Protein AF-A0A378HB61-F1 (afdb_monomer_lite)

Secondary structure (DSSP, 8-state):
---------EEEEEE-TT-EEEEEEEEEE-TT-EES-GGGSEEEEEETTEEEEEEE--PPPSS-EEEEEEEE-SS-EEEEEEEE--EEES-EEE-

Structure (mmCIF, N/CA/C/O backbone):
data_AF-A0A378HB61-F1
#
_entry.id   AF-A0A378HB61-F1
#
loop_
_atom_site.group_PDB
_atom_site.id
_atom_site.type_symbol
_atom_site.label_atom_id
_atom_site.label_alt_id
_atom_site.label_comp_id
_atom_site.label_asym_id
_atom_site.label_entity_id
_atom_site.label_seq_id
_atom_site.pdbx_PDB_ins_code
_atom_site.Cartn_x
_atom_site.Cartn_y
_atom_site.Cartn_z
_atom_site.occupancy
_atom_site.B_iso_or_equiv
_atom_site.auth_seq_id
_atom_site.auth_comp_id
_atom_site.auth_asym_id
_atom_site.auth_atom_id
_atom_site.pdbx_PDB_model_num
ATOM 1 N N . MET A 1 1 ? 8.582 23.033 -3.067 1.00 29.56 1 MET A N 1
ATOM 2 C CA . MET A 1 1 ? 9.054 21.767 -3.669 1.00 29.56 1 MET A CA 1
ATOM 3 C C . MET A 1 1 ? 7.882 21.151 -4.417 1.00 29.56 1 MET A C 1
ATOM 5 O O . MET A 1 1 ? 6.872 20.907 -3.777 1.00 29.56 1 MET A O 1
ATOM 9 N N . SER A 1 2 ? 7.973 20.967 -5.736 1.00 38.62 2 SER A N 1
ATOM 10 C CA . SER A 1 2 ? 6.962 20.241 -6.517 1.00 38.62 2 SER A CA 1
ATOM 11 C C . SER A 1 2 ? 7.669 19.130 -7.286 1.00 38.62 2 SER A C 1
ATOM 13 O O . SER A 1 2 ? 8.474 19.406 -8.171 1.00 38.62 2 SER A O 1
ATOM 15 N N . ALA A 1 3 ? 7.443 17.890 -6.860 1.00 28.11 3 ALA A N 1
ATOM 16 C CA . ALA A 1 3 ? 7.858 16.671 -7.540 1.00 28.11 3 ALA A CA 1
ATOM 17 C C . ALA A 1 3 ? 6.860 15.568 -7.167 1.00 28.11 3 ALA A C 1
ATOM 19 O O . ALA A 1 3 ? 6.743 15.224 -5.991 1.00 28.11 3 ALA A O 1
ATOM 20 N N . GLY A 1 4 ? 6.167 15.049 -8.184 1.00 33.09 4 GLY A N 1
ATOM 21 C CA . GLY A 1 4 ? 5.245 13.918 -8.115 1.00 33.09 4 GLY A CA 1
ATOM 22 C C . GLY A 1 4 ? 3.856 14.306 -7.623 1.00 33.09 4 GLY A C 1
ATOM 23 O O . GLY A 1 4 ? 3.642 14.449 -6.424 1.00 33.09 4 GLY A O 1
ATOM 24 N N . GLN A 1 5 ? 2.897 14.452 -8.541 1.00 36.94 5 GLN A N 1
ATOM 25 C CA . GLN A 1 5 ? 1.481 14.421 -8.180 1.00 36.94 5 GLN A CA 1
ATOM 26 C C . GLN A 1 5 ? 1.252 13.180 -7.313 1.00 36.94 5 GLN A C 1
ATOM 28 O O . GLN A 1 5 ? 1.450 12.053 -7.765 1.00 36.94 5 GLN A O 1
ATOM 33 N N . SER A 1 6 ? 0.885 13.388 -6.051 1.00 42.38 6 SER A N 1
ATOM 34 C CA . SER A 1 6 ? 0.373 12.304 -5.233 1.00 42.38 6 SER A CA 1
ATOM 35 C C . SER A 1 6 ? -0.927 11.877 -5.904 1.00 42.38 6 SER A C 1
ATOM 37 O O . SER A 1 6 ? -1.917 12.605 -5.829 1.00 42.38 6 SER A O 1
ATOM 39 N N . ASN A 1 7 ? -0.914 10.764 -6.640 1.00 47.81 7 ASN A N 1
ATOM 40 C CA . ASN A 1 7 ? -2.133 10.155 -7.162 1.00 47.81 7 ASN A CA 1
ATOM 41 C C . ASN A 1 7 ? -2.870 9.561 -5.951 1.00 47.81 7 ASN A C 1
ATOM 43 O O . ASN A 1 7 ? -2.815 8.365 -5.680 1.00 47.81 7 ASN A O 1
ATOM 47 N N . LEU A 1 8 ? -3.464 10.445 -5.146 1.00 57.28 8 LEU A N 1
ATOM 48 C CA . LEU A 1 8 ? -4.203 10.124 -3.936 1.00 57.28 8 LEU A CA 1
ATOM 49 C C . LEU A 1 8 ? -5.545 9.547 -4.362 1.00 57.28 8 LEU A C 1
ATOM 51 O O . LEU A 1 8 ? -6.557 10.241 -4.372 1.00 57.28 8 LEU A O 1
ATOM 55 N N . VAL A 1 9 ? -5.563 8.266 -4.716 1.00 62.75 9 VAL A N 1
ATOM 56 C CA . VAL A 1 9 ? -6.812 7.518 -4.610 1.00 62.75 9 VAL A CA 1
ATOM 57 C C . VAL A 1 9 ? -7.009 7.271 -3.121 1.00 62.75 9 VAL A C 1
ATOM 59 O O . VAL A 1 9 ? -6.245 6.539 -2.489 1.00 62.75 9 VAL A O 1
ATOM 62 N N . GLY A 1 10 ? -7.970 7.995 -2.556 1.00 72.44 10 GLY A N 1
ATOM 63 C CA . GLY A 1 10 ? -8.343 7.931 -1.154 1.00 72.44 10 GLY A CA 1
ATOM 64 C C . GLY A 1 10 ? -9.817 7.583 -1.028 1.00 72.44 10 GLY A C 1
ATOM 65 O O . GLY A 1 10 ? -10.647 8.251 -1.639 1.00 72.44 10 GLY A O 1
ATOM 66 N N . GLN A 1 11 ? -10.144 6.567 -0.235 1.00 83.50 11 GLN A N 1
ATOM 67 C CA . GLN A 1 11 ? -11.523 6.275 0.148 1.00 83.50 11 GLN A CA 1
ATOM 68 C C . GLN A 1 11 ? -11.654 6.370 1.663 1.00 83.50 11 GLN A C 1
ATOM 70 O O . GLN A 1 11 ? -10.842 5.806 2.398 1.00 83.50 11 GLN A O 1
ATOM 75 N N . GLU A 1 12 ? -12.681 7.072 2.130 1.00 89.81 12 GLU A N 1
ATOM 76 C CA . GLU A 1 12 ? -13.073 7.003 3.531 1.00 89.81 12 GLU A CA 1
ATOM 77 C C . GLU A 1 12 ? -13.900 5.749 3.777 1.00 89.81 12 GLU A C 1
ATOM 79 O O . GLU A 1 12 ? -14.853 5.459 3.050 1.00 89.81 12 GLU A O 1
ATOM 84 N N . ILE A 1 13 ? -13.534 5.010 4.819 1.00 89.19 13 ILE A N 1
ATOM 85 C CA . ILE A 1 13 ? -14.268 3.828 5.240 1.00 89.19 13 ILE A CA 1
ATOM 86 C C . ILE A 1 13 ? -14.469 3.821 6.753 1.00 89.19 13 ILE A C 1
ATOM 88 O O . ILE A 1 13 ? -13.606 4.241 7.527 1.00 89.19 13 ILE A O 1
ATOM 92 N N . SER A 1 14 ? -15.607 3.288 7.188 1.00 95.31 14 SER A N 1
ATOM 93 C CA . SER A 1 14 ? -15.836 2.985 8.598 1.00 95.31 14 SER A CA 1
ATOM 94 C C . SER A 1 14 ? -15.147 1.671 8.963 1.00 95.31 14 SER A C 1
ATOM 96 O O . SER A 1 14 ? -15.438 0.619 8.389 1.00 95.31 14 SER A O 1
ATOM 98 N N . ILE A 1 15 ? -14.250 1.723 9.946 1.00 95.06 15 ILE A N 1
ATOM 99 C CA . ILE A 1 15 ? -13.545 0.556 10.475 1.00 95.06 15 ILE A CA 1
ATOM 100 C C . ILE A 1 15 ? -14.054 0.192 11.866 1.00 95.06 15 ILE A C 1
ATOM 102 O O . ILE A 1 15 ? -14.387 1.054 12.676 1.00 95.06 15 ILE A O 1
ATOM 106 N N . THR A 1 16 ? -14.098 -1.105 12.155 1.00 97.94 16 THR A N 1
ATOM 107 C CA . THR A 1 16 ? -14.487 -1.661 13.453 1.00 97.94 16 THR A CA 1
ATOM 108 C C . THR A 1 16 ? -13.300 -2.402 14.048 1.00 97.94 16 THR A C 1
ATOM 110 O O . THR A 1 16 ? -12.695 -3.247 13.384 1.00 97.94 16 THR A O 1
ATOM 113 N N . GLN A 1 17 ? -12.988 -2.110 15.310 1.00 98.12 17 GLN A N 1
ATOM 114 C CA . GLN A 1 17 ? -11.913 -2.764 16.049 1.00 98.12 17 GLN A CA 1
ATOM 115 C C . GLN A 1 17 ? -12.033 -4.293 16.000 1.00 98.12 17 GLN A C 1
ATOM 117 O O . GLN A 1 17 ? -13.121 -4.859 16.088 1.00 98.12 17 GLN A O 1
ATOM 122 N N . GLY A 1 18 ? -10.891 -4.968 15.873 1.00 98.12 18 GLY A N 1
ATOM 123 C CA . GLY A 1 18 ? -10.788 -6.424 15.903 1.00 98.12 18 GLY A CA 1
ATOM 124 C C . GLY A 1 18 ? -11.067 -7.120 14.570 1.00 98.12 18 GLY A C 1
ATOM 125 O O . GLY A 1 18 ? -10.694 -8.286 14.436 1.00 98.12 18 GLY A O 1
ATOM 126 N N . ARG A 1 19 ? -11.650 -6.434 13.576 1.00 98.06 19 ARG A N 1
ATOM 127 C CA . ARG A 1 19 ? -11.846 -6.978 12.223 1.00 98.06 19 ARG A CA 1
ATOM 128 C C . ARG A 1 19 ? -10.566 -6.905 11.397 1.00 98.06 19 ARG A C 1
ATOM 130 O O . ARG A 1 19 ? -9.786 -5.964 11.534 1.00 98.06 19 ARG A O 1
ATOM 137 N N . THR A 1 20 ? -10.385 -7.880 10.512 1.00 97.44 20 THR A N 1
ATOM 138 C CA . THR A 1 20 ? -9.326 -7.860 9.498 1.00 97.44 20 THR A CA 1
ATOM 139 C C . THR A 1 20 ? -9.870 -7.272 8.203 1.00 97.44 20 THR A C 1
ATOM 141 O O . THR A 1 20 ? -10.897 -7.722 7.701 1.00 97.44 20 THR A O 1
ATOM 144 N N . TYR A 1 21 ? -9.166 -6.282 7.667 1.00 94.69 21 TYR A N 1
ATOM 145 C CA . TYR A 1 21 ? -9.455 -5.629 6.398 1.00 94.69 21 TYR A CA 1
ATOM 146 C C . TYR A 1 21 ? -8.352 -5.966 5.400 1.00 94.69 21 TYR A C 1
ATOM 148 O O . TYR A 1 21 ? -7.173 -5.885 5.746 1.00 94.69 21 TYR A O 1
ATOM 156 N N . ARG A 1 22 ? -8.739 -6.307 4.168 1.00 94.00 22 ARG A N 1
ATOM 157 C CA . ARG A 1 22 ? -7.820 -6.457 3.038 1.00 94.00 22 ARG A CA 1
ATOM 158 C C . ARG A 1 22 ? -7.931 -5.239 2.138 1.00 94.00 22 ARG A C 1
ATOM 160 O O . ARG A 1 22 ? -8.994 -4.976 1.584 1.00 94.00 22 ARG A O 1
ATOM 167 N N . MET A 1 23 ? -6.827 -4.526 1.976 1.00 89.69 23 MET A N 1
ATOM 168 C CA . MET A 1 23 ? -6.661 -3.543 0.911 1.00 89.69 23 MET A CA 1
ATOM 169 C C . MET A 1 23 ? -6.024 -4.226 -0.286 1.00 89.69 23 MET A C 1
ATOM 171 O O . MET A 1 23 ? -5.134 -5.058 -0.112 1.00 89.69 23 MET A O 1
ATOM 175 N N . GLY A 1 24 ? -6.455 -3.874 -1.491 1.00 89.88 24 GLY A N 1
ATOM 176 C CA . GLY A 1 24 ? -5.842 -4.377 -2.707 1.00 89.88 24 GLY A CA 1
ATOM 177 C C . GLY A 1 24 ? -6.006 -3.411 -3.864 1.00 89.88 24 GLY A C 1
ATOM 178 O O . GLY A 1 24 ? -7.012 -2.713 -3.949 1.00 89.88 24 GLY A O 1
ATOM 179 N N . VAL A 1 25 ? -5.009 -3.380 -4.741 1.00 88.88 25 VAL A N 1
ATOM 180 C CA . VAL A 1 25 ? -5.052 -2.633 -6.000 1.00 88.88 25 VAL A CA 1
ATOM 181 C C . VAL A 1 25 ? -4.389 -3.466 -7.087 1.00 88.88 25 VAL A C 1
ATOM 183 O O . VAL A 1 25 ? -3.383 -4.139 -6.832 1.00 88.88 25 VAL A O 1
ATOM 186 N N . TRP A 1 26 ? -4.937 -3.433 -8.299 1.00 91.81 26 TRP A N 1
ATOM 187 C CA . TRP A 1 26 ? -4.189 -3.915 -9.450 1.00 91.81 26 TRP A CA 1
ATOM 188 C C . TRP A 1 26 ? -3.218 -2.823 -9.865 1.00 91.81 26 TRP A C 1
ATOM 190 O O . TRP A 1 26 ? -3.624 -1.699 -10.148 1.00 91.81 26 TRP A O 1
ATOM 200 N N . ALA A 1 27 ? -1.934 -3.156 -9.902 1.00 91.31 27 ALA A N 1
ATOM 201 C CA . ALA A 1 27 ? -0.873 -2.224 -10.234 1.00 91.31 27 ALA A CA 1
ATOM 202 C C . ALA A 1 27 ? 0.007 -2.766 -11.359 1.00 91.31 27 ALA A C 1
ATOM 204 O O . ALA A 1 27 ? 0.200 -3.973 -11.506 1.00 91.31 27 ALA A O 1
ATOM 205 N N . LYS A 1 28 ? 0.559 -1.849 -12.142 1.00 92.62 28 LYS A N 1
ATOM 206 C CA . LYS A 1 28 ? 1.718 -2.076 -13.008 1.00 92.62 28 LYS A CA 1
ATOM 207 C C . LYS A 1 28 ? 2.581 -0.817 -13.003 1.00 92.62 28 LYS A C 1
ATOM 209 O O . LYS A 1 28 ? 2.112 0.247 -12.593 1.00 92.62 28 LYS A O 1
ATOM 214 N N . GLN A 1 29 ? 3.807 -0.920 -13.494 1.00 90.44 29 GLN A N 1
ATOM 215 C CA . GLN A 1 29 ? 4.668 0.242 -13.709 1.00 90.44 29 GLN A CA 1
ATOM 216 C C . GLN A 1 29 ? 5.120 0.336 -15.162 1.00 90.44 29 GLN A C 1
ATOM 218 O O . GLN A 1 29 ? 5.322 -0.680 -15.834 1.00 90.44 29 GLN A O 1
ATOM 223 N N . ASP A 1 30 ? 5.292 1.566 -15.628 1.00 90.38 30 ASP A N 1
ATOM 224 C CA . ASP A 1 30 ? 5.862 1.830 -16.941 1.00 90.38 30 ASP A CA 1
ATOM 225 C C . ASP A 1 30 ? 7.360 1.458 -16.974 1.00 90.38 30 ASP A C 1
ATOM 227 O O . ASP A 1 30 ? 8.044 1.474 -15.942 1.00 90.38 30 ASP A O 1
ATOM 231 N N . PRO A 1 31 ? 7.913 1.103 -18.147 1.00 89.62 31 PRO A N 1
ATOM 232 C CA . PRO A 1 31 ? 9.352 0.914 -18.294 1.00 89.62 31 PRO A CA 1
ATOM 233 C C . PRO A 1 31 ? 10.130 2.164 -17.858 1.00 89.62 31 PRO A C 1
ATOM 235 O O . PRO A 1 31 ? 9.768 3.285 -18.207 1.00 89.62 31 PRO A O 1
ATOM 238 N N . GLY A 1 32 ? 11.216 1.972 -17.105 1.00 88.56 32 GLY A N 1
ATOM 239 C CA . GLY A 1 32 ? 12.038 3.075 -16.590 1.00 88.56 32 GLY A CA 1
ATOM 240 C C . GLY A 1 32 ? 11.537 3.700 -15.281 1.00 88.56 32 GLY A C 1
ATOM 241 O O . GLY A 1 32 ? 12.160 4.644 -14.791 1.00 88.56 32 GLY A O 1
ATOM 242 N N . THR A 1 33 ? 10.460 3.180 -14.680 1.00 90.06 33 THR A N 1
ATOM 243 C CA . THR A 1 33 ? 10.009 3.638 -13.359 1.00 90.06 33 THR A CA 1
ATOM 244 C C . THR A 1 33 ? 11.081 3.431 -12.295 1.00 90.06 33 THR A C 1
ATOM 246 O O . THR A 1 33 ? 11.591 2.328 -12.105 1.00 90.06 33 THR A O 1
ATOM 249 N N . THR A 1 34 ? 11.401 4.508 -11.575 1.00 89.75 34 THR A N 1
ATOM 250 C CA . THR A 1 34 ? 12.379 4.506 -10.483 1.00 89.75 34 THR A CA 1
ATOM 251 C C . THR A 1 34 ? 11.727 5.046 -9.218 1.00 89.75 34 THR A C 1
ATOM 253 O O . THR A 1 34 ? 11.258 6.186 -9.180 1.00 89.75 34 THR A O 1
ATOM 256 N N . ILE A 1 35 ? 11.701 4.223 -8.169 1.00 88.12 35 ILE A N 1
ATOM 257 C CA . ILE A 1 35 ? 11.232 4.625 -6.841 1.00 88.12 35 ILE A CA 1
ATOM 258 C C . ILE A 1 35 ? 12.305 5.508 -6.202 1.00 88.12 35 ILE A C 1
ATOM 260 O O . ILE A 1 35 ? 13.454 5.096 -6.061 1.00 88.12 35 ILE A O 1
ATOM 264 N N . LYS A 1 36 ? 11.915 6.719 -5.799 1.00 89.69 36 LYS A N 1
ATOM 265 C CA . LYS A 1 36 ? 12.784 7.657 -5.081 1.00 89.69 36 LYS A CA 1
ATOM 266 C C . LYS A 1 36 ? 12.887 7.304 -3.601 1.00 89.69 36 LYS A C 1
ATOM 268 O O . LYS A 1 36 ? 13.955 7.433 -3.016 1.00 89.69 36 LYS A O 1
ATOM 273 N N . ASP A 1 37 ? 11.775 6.876 -3.008 1.00 87.62 37 ASP A N 1
ATOM 274 C CA . ASP A 1 37 ? 11.712 6.453 -1.611 1.00 87.62 37 ASP A CA 1
ATOM 275 C C . ASP A 1 37 ? 10.674 5.339 -1.433 1.00 87.62 37 ASP A C 1
ATOM 277 O O . ASP A 1 37 ? 9.458 5.546 -1.555 1.00 87.62 37 ASP A O 1
ATOM 281 N N . ALA A 1 38 ? 11.159 4.141 -1.115 1.00 83.81 38 ALA A N 1
ATOM 282 C CA . ALA A 1 38 ? 10.304 2.999 -0.812 1.00 83.81 38 ALA A CA 1
ATOM 283 C C . ALA A 1 38 ? 9.463 3.248 0.451 1.00 83.81 38 ALA A C 1
ATOM 285 O O . ALA A 1 38 ? 8.317 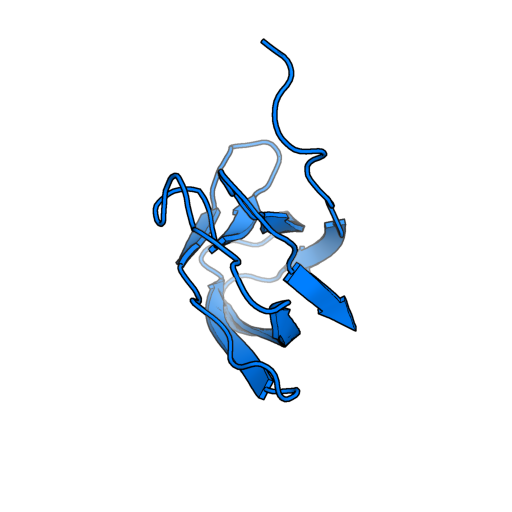2.814 0.534 1.00 83.81 38 ALA A O 1
ATOM 286 N N . GLY A 1 39 ? 9.990 4.022 1.402 1.00 86.50 39 GLY A N 1
ATOM 287 C CA . GLY A 1 39 ? 9.301 4.439 2.614 1.00 86.50 39 GLY A CA 1
ATOM 288 C C . GLY A 1 39 ? 8.133 5.389 2.370 1.00 86.50 39 GLY A C 1
ATOM 289 O O . GLY A 1 39 ? 7.363 5.596 3.298 1.00 86.50 39 GLY A O 1
ATOM 290 N N . ASN A 1 40 ? 7.947 5.924 1.161 1.00 86.00 40 ASN A N 1
ATOM 291 C CA . ASN A 1 40 ? 6.778 6.722 0.770 1.00 86.00 40 ASN A CA 1
ATOM 292 C C . ASN A 1 40 ? 5.942 6.061 -0.342 1.00 86.00 40 ASN A C 1
ATOM 294 O O . ASN A 1 40 ? 4.934 6.622 -0.779 1.00 86.00 40 ASN A O 1
ATOM 298 N N . THR A 1 41 ? 6.313 4.844 -0.748 1.00 88.12 41 THR A N 1
ATOM 299 C CA . THR A 1 41 ? 5.583 4.031 -1.724 1.00 88.12 41 THR A CA 1
ATOM 300 C C . THR A 1 41 ? 4.834 2.910 -0.998 1.00 88.12 41 THR A C 1
ATOM 302 O O . THR A 1 41 ? 5.395 1.846 -0.736 1.00 88.12 41 THR A O 1
ATOM 305 N N . LYS A 1 42 ? 3.600 3.187 -0.549 1.00 89.94 42 LYS A N 1
ATOM 306 C CA . LYS A 1 42 ? 2.885 2.322 0.405 1.00 89.94 42 LYS A CA 1
ATOM 307 C C . LYS A 1 42 ? 1.366 2.437 0.356 1.00 89.94 42 LYS A C 1
ATOM 309 O O . LYS A 1 42 ? 0.807 3.431 -0.110 1.00 89.94 42 LYS A O 1
ATOM 314 N N . PHE A 1 43 ? 0.701 1.416 0.892 1.00 91.69 43 PHE A N 1
ATOM 315 C CA . PHE A 1 43 ? -0.659 1.544 1.395 1.00 91.69 43 PHE A CA 1
ATOM 316 C C . PHE A 1 43 ? -0.614 2.285 2.721 1.00 91.69 43 PHE A C 1
ATOM 318 O O . PHE A 1 43 ? 0.285 2.057 3.538 1.00 91.69 43 PHE A O 1
ATOM 325 N N . ARG A 1 44 ? -1.601 3.140 2.954 1.00 92.38 44 ARG A N 1
ATOM 326 C CA . ARG A 1 44 ? -1.738 3.906 4.185 1.00 92.38 44 ARG A CA 1
ATOM 327 C C . ARG A 1 44 ? -3.176 3.852 4.670 1.00 92.38 44 ARG A C 1
ATOM 329 O O . ARG A 1 44 ? -4.094 4.156 3.919 1.00 92.38 44 ARG A O 1
ATOM 336 N N . VAL A 1 45 ? -3.339 3.523 5.947 1.00 92.62 45 VAL A N 1
ATOM 337 C CA . VAL A 1 45 ? -4.576 3.763 6.687 1.00 92.62 45 VAL A CA 1
ATOM 338 C C . VAL A 1 45 ? -4.297 4.835 7.721 1.00 92.62 45 VAL A C 1
ATOM 340 O O . VAL A 1 45 ? -3.426 4.660 8.575 1.00 92.62 45 VAL A O 1
ATOM 343 N N . ALA A 1 46 ? -5.024 5.942 7.656 1.00 92.75 46 ALA A N 1
ATOM 344 C CA . ALA A 1 46 ? -4.889 7.036 8.607 1.00 92.75 46 ALA A CA 1
ATOM 345 C C . ALA A 1 46 ? -6.251 7.631 8.949 1.00 92.75 46 ALA A C 1
ATOM 347 O O . ALA A 1 46 ? -7.133 7.687 8.096 1.00 92.75 46 ALA A O 1
ATOM 348 N N . ASP A 1 47 ? -6.401 8.111 10.176 1.00 93.50 47 ASP A N 1
ATOM 349 C CA . ASP A 1 47 ? -7.551 8.913 10.585 1.00 93.50 47 ASP A CA 1
ATOM 350 C C . ASP A 1 47 ? -7.103 10.278 11.122 1.00 93.50 47 ASP A C 1
ATOM 352 O O . ASP A 1 47 ? -5.941 10.663 10.973 1.00 93.50 47 ASP A O 1
ATOM 356 N N . SER A 1 48 ? -8.018 11.017 11.750 1.00 91.31 48 SER A N 1
ATOM 357 C CA . SER A 1 48 ? -7.747 12.349 12.305 1.00 91.31 48 SER A CA 1
ATOM 358 C C . SER A 1 48 ? -6.644 12.378 13.372 1.00 91.31 48 SER A C 1
ATOM 360 O O . SER A 1 48 ? -6.089 13.441 13.635 1.00 91.31 48 SER A O 1
ATOM 362 N N . THR A 1 49 ? -6.295 11.232 13.968 1.00 92.62 49 THR A N 1
ATOM 363 C CA . THR A 1 49 ? -5.221 11.115 14.970 1.00 92.62 49 THR A CA 1
ATOM 364 C C . THR A 1 49 ? -3.865 10.759 14.360 1.00 92.62 49 THR A C 1
ATOM 366 O O . THR A 1 49 ? -2.848 10.820 15.048 1.00 92.62 49 THR A O 1
ATOM 369 N N . GLY A 1 50 ? -3.831 10.400 13.073 1.00 90.69 50 GLY A N 1
ATOM 370 C CA . GLY A 1 50 ? -2.607 10.084 12.346 1.00 90.69 50 GLY A CA 1
ATOM 371 C C . GLY A 1 50 ? -2.606 8.700 11.701 1.00 90.69 50 GLY A C 1
ATOM 372 O O . GLY A 1 50 ? -3.643 8.114 11.390 1.00 90.69 50 GLY A O 1
ATOM 373 N N . LEU A 1 51 ? -1.398 8.200 11.427 1.00 91.94 51 LEU A N 1
ATOM 374 C CA . LEU A 1 51 ? -1.177 6.916 10.763 1.00 91.94 51 LEU A CA 1
ATOM 375 C C . LEU A 1 51 ? -1.576 5.760 11.687 1.00 91.94 51 LEU A C 1
ATOM 377 O O . LEU A 1 51 ? -1.037 5.629 12.781 1.00 91.94 51 LEU A O 1
ATOM 381 N N . LEU A 1 52 ? -2.472 4.895 11.214 1.00 93.44 52 LEU A N 1
ATOM 382 C CA . LEU A 1 52 ? -2.862 3.675 11.922 1.00 93.44 52 LEU A CA 1
ATOM 383 C C . LEU A 1 52 ? -2.004 2.495 11.484 1.00 93.44 52 LEU A C 1
ATOM 385 O O . LEU A 1 52 ? -1.539 1.719 12.314 1.00 93.44 52 LEU A O 1
ATOM 389 N N . VAL A 1 53 ? -1.785 2.370 10.175 1.00 94.62 53 VAL A N 1
ATOM 390 C CA . VAL A 1 53 ? -0.882 1.373 9.608 1.00 94.62 53 VAL A CA 1
ATOM 391 C C . VAL A 1 53 ? -0.408 1.797 8.222 1.00 94.62 53 VAL A C 1
ATOM 393 O O . VAL A 1 53 ? -1.104 2.515 7.500 1.00 94.62 53 VAL A O 1
ATOM 396 N N . GLY A 1 54 ? 0.780 1.338 7.838 1.00 93.00 54 GLY A N 1
ATOM 397 C CA . GLY A 1 54 ? 1.267 1.441 6.471 1.00 93.00 54 GLY A CA 1
ATOM 398 C C . GLY A 1 54 ? 1.993 0.173 6.045 1.00 93.00 54 GLY A C 1
ATOM 399 O O . GLY A 1 54 ? 2.601 -0.503 6.872 1.00 93.00 54 GLY A O 1
ATOM 400 N N . SER A 1 55 ? 1.929 -0.137 4.754 1.00 93.62 55 SER A N 1
ATOM 401 C CA . SER A 1 55 ? 2.600 -1.299 4.174 1.0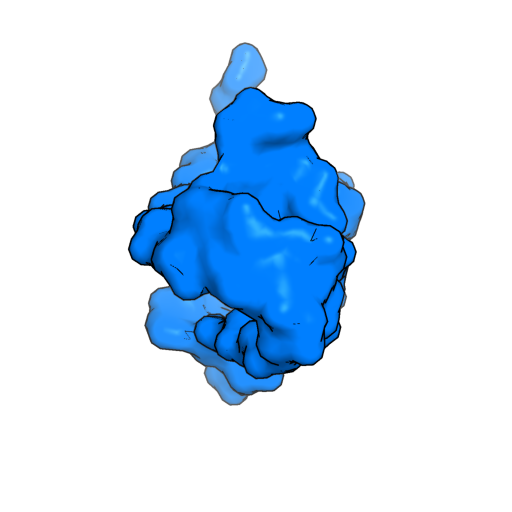0 93.62 55 SER A CA 1
ATOM 402 C C . SER A 1 55 ? 3.193 -0.937 2.827 1.00 93.62 55 SER A C 1
ATOM 404 O O . SER A 1 55 ? 2.471 -0.527 1.917 1.00 93.62 55 SER A O 1
ATOM 406 N N . ASN A 1 56 ? 4.516 -1.025 2.732 1.00 92.00 56 ASN A N 1
ATOM 407 C CA . ASN A 1 56 ? 5.225 -0.716 1.502 1.00 92.00 56 ASN A CA 1
ATOM 408 C C . ASN A 1 5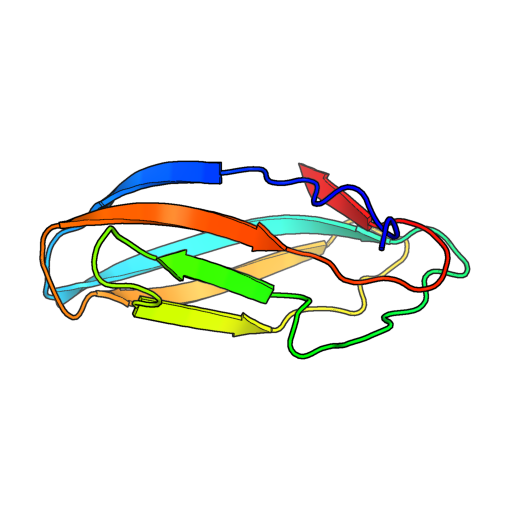6 ? 4.899 -1.765 0.434 1.00 92.00 56 ASN A C 1
ATOM 410 O O . ASN A 1 56 ? 4.677 -2.936 0.742 1.00 92.00 56 ASN A O 1
ATOM 414 N N . TYR A 1 57 ? 4.916 -1.343 -0.821 1.00 86.81 57 TYR A N 1
ATOM 415 C CA . TYR A 1 57 ? 4.763 -2.230 -1.966 1.00 86.81 57 TYR A CA 1
ATOM 416 C C . TYR A 1 57 ? 5.705 -1.828 -3.095 1.00 86.81 57 TYR A C 1
ATOM 418 O O . TYR A 1 57 ? 6.348 -0.778 -3.060 1.00 86.81 57 TYR A O 1
ATOM 426 N N . GLY A 1 58 ? 5.705 -2.647 -4.143 1.00 79.12 58 GLY A N 1
ATOM 427 C CA . GLY A 1 58 ? 6.492 -2.420 -5.339 1.00 79.12 58 GLY A CA 1
ATOM 428 C C . GLY A 1 58 ? 7.971 -2.802 -5.165 1.00 79.12 58 GLY A C 1
ATOM 429 O O . GLY A 1 58 ? 8.371 -3.260 -4.092 1.00 79.12 58 GLY A O 1
ATOM 430 N N . PRO A 1 59 ? 8.790 -2.621 -6.218 1.00 82.88 59 PRO A N 1
ATOM 431 C CA . PRO A 1 59 ? 8.397 -2.157 -7.555 1.00 82.88 59 PRO A CA 1
ATOM 432 C C . PRO A 1 59 ? 7.410 -3.116 -8.234 1.00 82.88 59 PRO A C 1
ATOM 434 O O . PRO A 1 59 ? 7.327 -4.291 -7.882 1.00 82.88 59 PRO A O 1
ATOM 437 N N . PHE A 1 60 ? 6.622 -2.610 -9.178 1.00 88.25 60 PHE A N 1
ATOM 438 C CA . PHE A 1 60 ? 5.655 -3.429 -9.908 1.00 88.25 60 PHE A CA 1
ATOM 439 C C . PHE A 1 60 ? 6.287 -4.030 -11.170 1.00 88.25 60 PHE A C 1
ATOM 441 O O . PHE A 1 60 ? 7.366 -3.646 -11.608 1.00 88.25 60 PHE A O 1
ATOM 448 N N . SER A 1 61 ? 5.607 -4.980 -11.796 1.00 88.69 61 SER A N 1
ATOM 449 C CA . SER A 1 61 ? 5.950 -5.464 -13.133 1.00 88.69 61 SER A CA 1
ATOM 450 C C . SER A 1 61 ? 5.384 -4.542 -14.213 1.00 88.69 61 SER A C 1
ATOM 452 O O . SER A 1 61 ? 4.505 -3.721 -13.951 1.00 88.69 61 SER A O 1
ATOM 454 N N . SER A 1 62 ? 5.826 -4.739 -15.456 1.00 90.50 62 SER A N 1
ATOM 455 C CA . SER A 1 62 ? 5.177 -4.154 -16.638 1.00 90.50 62 SER A CA 1
ATOM 456 C C . SER A 1 62 ? 3.778 -4.737 -16.900 1.00 90.50 62 SER A C 1
ATOM 458 O O . SER A 1 62 ? 2.928 -4.077 -17.498 1.00 90.50 62 SER A O 1
ATOM 460 N N . GLY A 1 63 ? 3.520 -5.966 -16.434 1.00 94.12 63 GLY A N 1
ATOM 461 C CA . GLY A 1 63 ? 2.192 -6.583 -16.403 1.00 94.12 63 GLY A CA 1
ATOM 462 C C . GLY A 1 63 ? 1.376 -6.181 -15.172 1.00 94.12 63 GLY A C 1
ATOM 463 O O . GLY A 1 63 ? 1.936 -5.757 -14.161 1.00 94.12 63 GLY A O 1
ATOM 464 N N . TRP A 1 64 ? 0.054 -6.346 -15.255 1.00 94.56 64 TRP A N 1
ATOM 465 C CA . TRP A 1 64 ? -0.849 -6.151 -14.120 1.00 94.56 64 TRP A CA 1
ATOM 466 C C . TRP A 1 64 ? -0.621 -7.215 -13.048 1.00 94.56 64 TRP A C 1
ATOM 468 O O . TRP A 1 64 ? -0.669 -8.409 -13.335 1.00 94.56 64 TRP A O 1
ATOM 478 N N . GLN A 1 65 ? -0.452 -6.773 -11.809 1.00 94.25 65 GLN A N 1
ATOM 479 C CA . GLN A 1 65 ? -0.374 -7.628 -10.631 1.00 94.25 65 GLN A CA 1
ATOM 480 C C . GLN A 1 65 ? -1.301 -7.108 -9.538 1.00 94.25 65 GLN A C 1
ATOM 482 O O . GLN A 1 65 ? -1.453 -5.899 -9.370 1.00 94.25 65 GLN A O 1
ATOM 487 N N . LEU A 1 66 ? -1.928 -8.023 -8.803 1.00 93.06 66 LEU A N 1
ATOM 488 C CA . LEU A 1 66 ? -2.694 -7.674 -7.617 1.00 93.06 66 LEU A CA 1
ATOM 489 C C . LEU A 1 66 ? -1.730 -7.569 -6.440 1.00 93.06 66 LEU A C 1
ATOM 491 O O . LEU A 1 66 ? -1.068 -8.545 -6.093 1.00 93.06 66 LEU A O 1
ATOM 495 N N . VAL A 1 67 ? -1.688 -6.402 -5.808 1.00 91.69 67 VAL A N 1
ATOM 496 C CA . VAL A 1 67 ? -0.952 -6.205 -4.561 1.00 91.69 67 VAL A CA 1
ATOM 497 C C . VAL A 1 67 ? -1.958 -6.010 -3.450 1.00 91.69 67 VAL A C 1
ATOM 499 O O . VAL A 1 67 ? -2.873 -5.199 -3.584 1.00 91.69 67 VAL A O 1
ATOM 502 N N . THR A 1 68 ? -1.795 -6.759 -2.363 1.00 93.00 68 THR A N 1
ATOM 503 C CA . THR A 1 68 ? -2.709 -6.720 -1.224 1.00 93.00 68 THR A CA 1
ATOM 504 C C . THR A 1 68 ? -1.982 -6.528 0.087 1.00 93.00 68 THR A C 1
ATOM 506 O O . THR A 1 68 ? -0.837 -6.944 0.245 1.00 93.00 68 THR A O 1
ATOM 509 N N . PHE A 1 69 ? -2.699 -5.981 1.056 1.00 92.25 69 PHE A N 1
ATOM 510 C CA . PHE A 1 69 ? -2.254 -5.851 2.428 1.00 92.25 69 PHE A CA 1
ATOM 511 C C . PHE A 1 69 ? -3.411 -6.152 3.382 1.00 92.25 69 PHE A C 1
ATOM 513 O O . PHE A 1 69 ? -4.492 -5.576 3.250 1.00 92.25 69 PHE A O 1
ATOM 520 N N . ASP A 1 70 ? -3.154 -7.032 4.349 1.00 95.31 70 ASP A N 1
ATOM 521 C CA . ASP A 1 70 ? -4.104 -7.399 5.395 1.00 95.31 70 ASP A CA 1
ATOM 522 C C . ASP A 1 70 ? -3.764 -6.702 6.706 1.00 95.31 70 ASP A C 1
ATOM 524 O O . ASP A 1 70 ? -2.621 -6.714 7.164 1.00 95.31 70 ASP A O 1
ATOM 528 N N . TRP A 1 71 ? -4.783 -6.144 7.351 1.00 95.38 71 TRP A N 1
ATOM 529 C CA . TRP A 1 71 ? -4.633 -5.457 8.624 1.00 95.38 71 TRP A CA 1
ATOM 530 C C . TRP A 1 71 ? -5.783 -5.739 9.570 1.00 95.38 71 TRP A C 1
ATOM 532 O O . TRP A 1 71 ? -6.948 -5.524 9.238 1.00 95.38 71 TRP A O 1
ATOM 542 N N . LYS A 1 72 ? -5.444 -6.163 10.789 1.00 97.56 72 LYS A N 1
ATOM 543 C CA . LYS A 1 72 ? -6.395 -6.245 11.895 1.00 97.56 72 LYS A CA 1
ATOM 544 C C . LYS A 1 72 ? -6.520 -4.878 12.564 1.00 97.56 72 LYS A C 1
ATOM 546 O O . LYS A 1 72 ? -5.574 -4.408 13.194 1.00 97.56 72 LYS A O 1
ATOM 551 N N . ALA A 1 73 ? -7.692 -4.262 12.447 1.00 97.00 73 ALA A N 1
ATOM 552 C CA . ALA A 1 73 ? -7.958 -2.944 13.000 1.00 97.00 73 ALA A CA 1
ATOM 553 C C . ALA A 1 73 ? -7.815 -2.937 14.528 1.00 97.00 73 ALA A C 1
ATOM 555 O O . ALA A 1 73 ? -8.403 -3.759 15.235 1.00 97.00 73 ALA A O 1
ATOM 556 N N . THR A 1 74 ? -7.059 -1.972 15.044 1.00 96.25 74 THR A N 1
ATOM 557 C CA . THR A 1 74 ? -6.806 -1.808 16.484 1.00 96.25 74 THR A CA 1
ATOM 558 C C . THR A 1 74 ? -7.810 -0.881 17.166 1.00 96.25 74 THR A C 1
ATOM 560 O O . THR A 1 74 ? -7.858 -0.851 18.392 1.00 96.25 74 THR A O 1
ATOM 563 N N . LYS A 1 75 ? -8.645 -0.169 16.395 1.00 96.06 75 LYS A N 1
ATOM 564 C CA . LYS A 1 75 ? -9.702 0.721 16.896 1.00 96.06 75 LYS A CA 1
ATOM 565 C C . LYS A 1 75 ? -10.878 0.850 15.923 1.00 96.06 75 LYS A C 1
ATOM 567 O O . LYS A 1 75 ? -10.742 0.544 14.740 1.00 96.06 75 LYS A O 1
ATOM 572 N N . THR A 1 76 ? -12.012 1.326 16.437 1.00 98.00 76 THR A N 1
ATOM 573 C CA . THR A 1 76 ? -13.204 1.699 15.659 1.00 98.00 76 THR A CA 1
ATOM 574 C C . THR A 1 76 ? -13.141 3.191 15.332 1.00 98.00 76 THR A C 1
ATOM 576 O O . THR A 1 76 ? -12.998 3.998 16.245 1.00 98.00 76 THR A O 1
ATOM 579 N N . THR A 1 77 ? -13.198 3.562 14.051 1.00 97.06 77 THR A N 1
ATOM 580 C CA . THR A 1 77 ? -13.097 4.962 13.582 1.00 97.06 77 THR A CA 1
ATOM 581 C C . THR A 1 77 ? -13.545 5.070 12.116 1.00 97.06 77 THR A 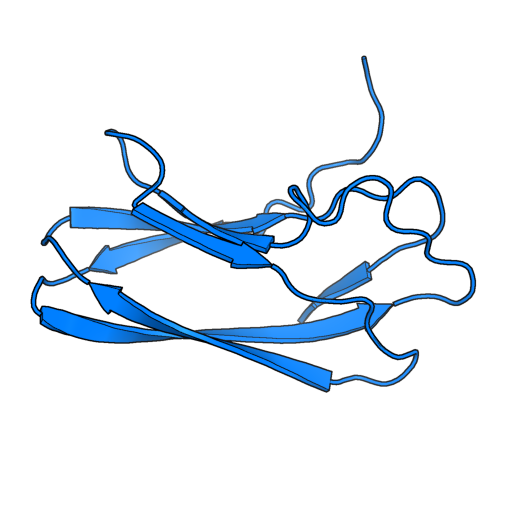C 1
ATOM 583 O O . THR A 1 77 ? -13.819 4.056 11.472 1.00 97.06 77 THR A O 1
ATOM 586 N N . THR A 1 78 ? -13.576 6.282 11.570 1.00 95.12 78 THR A N 1
ATOM 587 C CA . THR A 1 78 ? -13.559 6.511 10.119 1.00 95.12 78 THR A CA 1
ATOM 588 C C . THR A 1 78 ? -12.116 6.751 9.700 1.00 95.12 78 THR A C 1
ATOM 590 O O . THR A 1 78 ? -11.449 7.626 10.250 1.00 95.12 78 THR A O 1
ATOM 593 N N . ALA A 1 79 ? -11.616 5.963 8.753 1.00 92.06 79 ALA A N 1
ATOM 594 C CA . ALA A 1 79 ? -10.240 6.052 8.284 1.00 92.06 79 ALA A CA 1
ATOM 595 C C . ALA A 1 79 ? -10.183 6.287 6.772 1.00 92.06 79 ALA A C 1
ATOM 597 O O . ALA A 1 79 ? -10.992 5.760 6.013 1.00 92.06 79 ALA A O 1
ATOM 598 N N . SER A 1 80 ? -9.176 7.043 6.347 1.00 90.94 80 SER A N 1
ATOM 599 C CA . SER A 1 80 ? -8.781 7.183 4.951 1.00 90.94 80 SER A CA 1
ATOM 600 C C . SER A 1 80 ? -7.864 6.028 4.556 1.00 90.94 80 SER A C 1
ATOM 602 O O . SER A 1 80 ? -6.845 5.772 5.206 1.00 90.94 80 SER A O 1
ATOM 604 N N . PHE A 1 81 ? -8.241 5.316 3.501 1.00 88.62 81 PHE A N 1
ATOM 605 C CA . PHE A 1 81 ? -7.424 4.293 2.860 1.00 88.62 81 PHE A CA 1
ATOM 606 C C . PHE A 1 81 ? -6.788 4.923 1.632 1.00 88.62 81 PHE A C 1
ATOM 608 O O . PHE A 1 81 ? -7.498 5.402 0.752 1.00 88.62 81 PHE A O 1
ATOM 615 N N . GLN A 1 82 ? -5.460 4.974 1.605 1.00 89.06 82 GLN A N 1
ATOM 616 C CA . GLN A 1 82 ? -4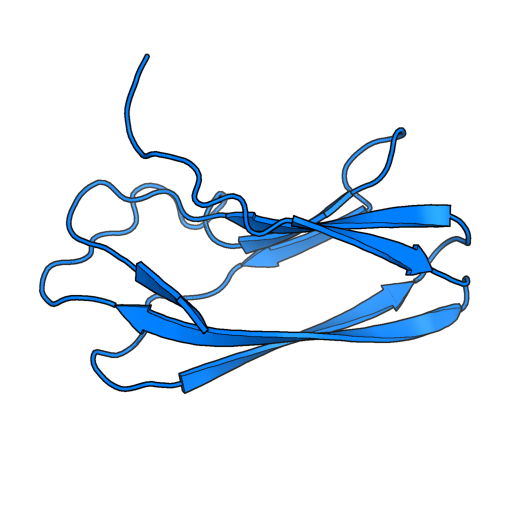.692 5.736 0.630 1.00 89.06 82 GLN A CA 1
ATOM 617 C C . GLN A 1 82 ? -3.609 4.879 -0.017 1.00 89.06 82 GLN A C 1
ATOM 619 O O . GLN A 1 82 ? -2.989 4.019 0.618 1.00 89.06 82 GLN A O 1
ATOM 624 N N . LEU A 1 83 ? -3.340 5.194 -1.277 1.00 87.12 83 LEU A N 1
ATOM 625 C CA . LEU A 1 83 ? -2.233 4.668 -2.056 1.00 87.12 83 LEU A CA 1
ATOM 626 C C . LEU A 1 83 ? -1.250 5.809 -2.339 1.00 87.12 83 LEU A C 1
ATOM 628 O O . LEU A 1 83 ? -1.650 6.832 -2.888 1.00 87.12 83 LEU A O 1
ATOM 632 N N . THR A 1 84 ? 0.022 5.667 -1.957 1.00 86.69 84 THR A N 1
ATOM 633 C CA . THR A 1 84 ? 1.039 6.703 -2.211 1.00 86.69 84 THR A CA 1
ATOM 634 C C . THR A 1 84 ? 2.230 6.147 -2.968 1.00 86.69 84 THR A C 1
ATOM 636 O O . THR A 1 84 ? 2.697 5.057 -2.665 1.00 86.69 84 THR A O 1
ATOM 639 N N . THR A 1 85 ? 2.775 6.920 -3.904 1.00 86.12 85 THR A N 1
ATOM 640 C CA . THR A 1 85 ? 3.992 6.573 -4.650 1.00 86.12 85 THR A CA 1
ATOM 641 C C . THR A 1 85 ? 4.952 7.745 -4.646 1.00 86.12 85 THR A C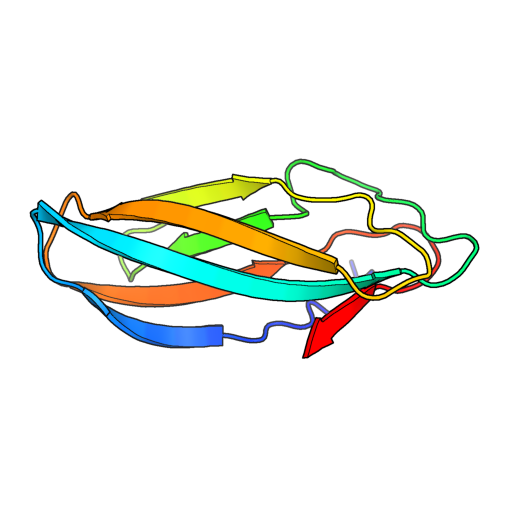 1
ATOM 643 O O . THR A 1 85 ? 4.523 8.867 -4.921 1.00 86.12 85 THR A O 1
ATOM 646 N N . PHE A 1 86 ? 6.243 7.498 -4.420 1.00 89.19 86 PHE A N 1
ATOM 647 C CA . PHE A 1 86 ? 7.258 8.541 -4.554 1.00 89.19 86 PHE A CA 1
ATOM 648 C C . PHE A 1 86 ? 8.346 8.119 -5.537 1.00 89.19 86 PHE A C 1
ATOM 650 O O . PHE A 1 86 ? 9.221 7.311 -5.222 1.00 89.19 86 PHE A O 1
ATOM 657 N N . LEU A 1 87 ? 8.253 8.656 -6.754 1.00 88.94 87 LEU A N 1
ATOM 658 C CA . LEU A 1 87 ? 9.064 8.273 -7.907 1.00 88.94 87 LEU A CA 1
ATOM 659 C C . LEU A 1 87 ? 10.021 9.405 -8.299 1.00 88.94 87 LEU A C 1
ATOM 661 O O . LEU A 1 87 ? 9.716 10.584 -8.110 1.00 88.94 87 LEU A O 1
ATOM 665 N N . SER A 1 88 ? 11.177 9.048 -8.851 1.00 90.31 88 SER A N 1
ATOM 666 C CA . SER A 1 88 ? 12.110 9.984 -9.497 1.00 90.31 88 SER A CA 1
ATOM 667 C C . SER A 1 88 ? 12.037 9.930 -11.025 1.00 90.31 88 SER A C 1
ATOM 669 O O . SER A 1 88 ? 12.494 10.866 -11.674 1.00 90.31 88 SER A O 1
ATOM 671 N N . ALA A 1 89 ? 11.457 8.869 -11.594 1.00 91.06 89 ALA A N 1
ATOM 672 C CA . ALA A 1 89 ? 11.233 8.695 -13.027 1.00 91.06 89 ALA A CA 1
ATOM 673 C C . ALA A 1 89 ? 10.093 7.694 -13.285 1.00 91.06 89 ALA A C 1
ATOM 675 O O . ALA A 1 89 ? 9.808 6.852 -12.429 1.00 91.06 89 ALA A O 1
ATOM 676 N N . GLY A 1 90 ? 9.487 7.767 -14.475 1.00 89.56 90 GLY A N 1
ATOM 677 C CA . GLY A 1 90 ? 8.407 6.878 -14.920 1.00 89.56 90 GLY A CA 1
ATOM 678 C C . GLY A 1 90 ? 7.082 7.079 -14.177 1.00 89.56 90 GLY A C 1
ATOM 679 O O . GLY A 1 90 ? 6.826 8.146 -13.616 1.00 89.56 90 GLY A O 1
ATOM 680 N N . GLY A 1 91 ? 6.232 6.052 -14.198 1.00 87.88 91 GLY A N 1
ATOM 681 C CA . GLY A 1 91 ? 4.875 6.095 -13.661 1.00 87.88 91 GLY A CA 1
ATOM 682 C C . GLY A 1 91 ? 4.371 4.738 -13.169 1.00 87.88 91 GLY A C 1
ATOM 683 O O . GLY A 1 91 ? 4.783 3.678 -13.650 1.00 87.88 91 GLY A O 1
ATOM 684 N N . ASN A 1 92 ? 3.461 4.791 -12.196 1.00 86.25 92 ASN A N 1
ATOM 685 C CA . ASN A 1 92 ? 2.666 3.650 -11.751 1.00 86.25 92 ASN A CA 1
ATOM 686 C C . ASN A 1 92 ? 1.225 3.822 -12.238 1.00 86.25 92 ASN A C 1
ATOM 688 O O . ASN A 1 92 ? 0.684 4.928 -12.199 1.00 86.25 92 ASN A O 1
ATOM 692 N N . VAL A 1 93 ? 0.594 2.723 -12.653 1.00 87.50 93 VAL A N 1
ATOM 693 C CA . VAL A 1 93 ? -0.798 2.699 -13.120 1.00 87.50 93 VAL A CA 1
ATOM 694 C C . VAL A 1 93 ? -1.620 1.793 -12.209 1.00 87.50 93 VAL A C 1
ATOM 696 O O . VAL A 1 93 ? -1.182 0.688 -11.884 1.00 87.50 93 VAL A O 1
ATOM 699 N N . PHE A 1 94 ? -2.813 2.255 -11.829 1.00 86.75 94 PHE A N 1
ATOM 700 C CA . PHE A 1 94 ? -3.695 1.612 -10.850 1.00 86.75 94 PHE A CA 1
ATOM 701 C C . PHE A 1 94 ? -5.116 1.434 -11.393 1.00 86.75 94 PHE A C 1
ATOM 703 O O . PHE A 1 94 ? -5.582 2.290 -12.149 1.00 86.75 94 PHE A O 1
ATOM 710 N N . ARG A 1 95 ? -5.795 0.346 -11.006 1.00 85.25 95 ARG A N 1
ATOM 711 C CA . ARG A 1 95 ? -7.225 0.101 -11.261 1.00 85.25 95 ARG A CA 1
ATOM 712 C C . ARG A 1 95 ? -7.853 -0.821 -10.215 1.00 85.25 95 ARG A C 1
ATOM 714 O O . ARG A 1 95 ? -7.087 -1.539 -9.526 1.00 85.25 95 ARG A O 1
#

Sequence (95 aa):
MSAGQSNLVGQEISITQGRTYRMGVWAKQDPGTTIKDAGNTKFRVADSTGLLVGSNYGPFSSGWQLVTFDWKATKTTTASFQLTTFLSAGGNVFR

InterPro domains:
  IPR008979 Galactose-binding-like domain superfamily [SSF49785] (9-84)

pLDDT: mean 86.31, std 15.37, range [28.11, 98.12]

Radius of gyration: 13.91 Å; chains: 1; bounding box: 29×30×35 Å

Foldseek 3Di:
DDDDDWPWPKDKDWDAAQDKDKDKKWKAWDPPWAAPDQPFQWKFKADPVGTQDIDGDDDHHNDIDMDMDMDHHHHTDIIMTTGGTHTPDTDMDID

Organism: Klebsiella pneumoniae (NCBI:txid573)